Protein AF-A0A843ETP2-F1 (afdb_monomer_lite)

Radius of gyration: 19.54 Å; chains: 1; bounding box: 40×40×49 Å

Secondary structure (DSSP, 8-state):
-HHHHT-TT--B-SS-B-TTT-----HHHHT-TT--EEEETTEEEE---STT-TT--HHHHH-TT-------HHHHHHHHHHH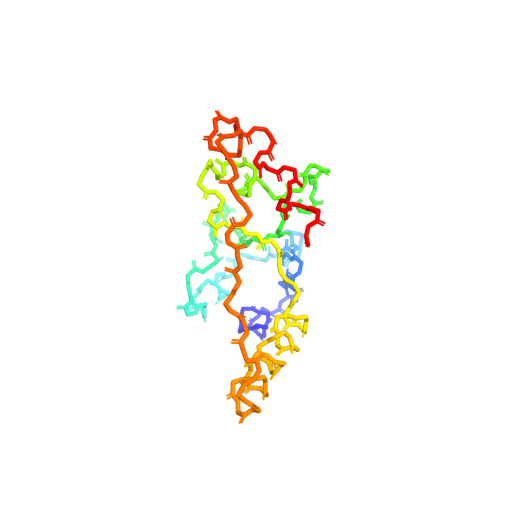HHHHHTT----------THHHH-HHHHHHHHH--

pLDDT: mean 85.19, std 14.5, range [49.34, 97.44]

Sequence (117 aa):
APCIKICPTDAVSDEGVDTEKCIGCGLCVMVCPFGAMTYTASIAEKCDLCADREEGPACIKACTKRAISILDPAKVKAKNQQKFLSKLAGVYEPDQKKGGIVHVLTSQARARLVLEE

Structure (mmCIF, N/CA/C/O backbone):
data_AF-A0A843ETP2-F1
#
_entry.id   AF-A0A843ETP2-F1
#
loop_
_atom_site.group_PDB
_atom_site.id
_atom_site.type_symbol
_atom_site.label_atom_id
_atom_site.label_alt_id
_atom_site.label_comp_id
_atom_site.label_asym_id
_atom_site.label_entity_id
_atom_site.label_seq_id
_atom_site.pdbx_PDB_ins_code
_atom_site.Cartn_x
_atom_site.Cartn_y
_atom_site.Cartn_z
_atom_site.occupancy
_atom_site.B_iso_or_equiv
_atom_site.auth_seq_id
_atom_site.auth_comp_id
_atom_site.auth_asym_id
_atom_site.auth_atom_id
_atom_site.pdbx_PDB_model_num
ATOM 1 N N . ALA A 1 1 ? -0.781 -10.864 -0.194 1.00 89.06 1 ALA A N 1
ATOM 2 C CA . ALA A 1 1 ? -1.831 -10.377 -1.126 1.00 89.06 1 ALA A CA 1
ATOM 3 C C . ALA A 1 1 ? -1.814 -11.157 -2.457 1.00 89.06 1 ALA A C 1
ATOM 5 O O . ALA A 1 1 ? -0.786 -11.762 -2.747 1.00 89.06 1 ALA A O 1
ATOM 6 N N . PRO A 1 2 ? -2.895 -11.184 -3.271 1.00 95.25 2 PRO A N 1
ATOM 7 C CA . PRO A 1 2 ? -2.905 -11.864 -4.580 1.00 95.25 2 PRO A CA 1
ATOM 8 C C . PRO A 1 2 ? -1.820 -11.364 -5.545 1.00 95.25 2 PRO A C 1
ATOM 10 O O . PRO A 1 2 ? -1.174 -12.171 -6.204 1.00 95.25 2 PRO A O 1
ATOM 13 N N . CYS A 1 3 ? -1.565 -10.052 -5.559 1.00 96.06 3 CYS A N 1
ATOM 14 C CA . CYS A 1 3 ? -0.506 -9.425 -6.355 1.00 96.06 3 CYS A CA 1
ATOM 15 C C . CYS A 1 3 ? 0.907 -9.927 -6.004 1.00 96.06 3 CYS A C 1
ATOM 17 O O . CYS A 1 3 ? 1.733 -10.045 -6.899 1.00 96.06 3 CYS A O 1
ATOM 19 N N . ILE A 1 4 ? 1.157 -10.271 -4.734 1.00 96.44 4 ILE A N 1
ATOM 20 C CA . ILE A 1 4 ? 2.419 -10.878 -4.277 1.00 96.44 4 ILE A CA 1
ATOM 21 C C . ILE A 1 4 ? 2.534 -12.304 -4.823 1.00 96.44 4 ILE A C 1
ATOM 23 O O . ILE A 1 4 ? 3.531 -12.660 -5.431 1.00 96.44 4 ILE A O 1
ATOM 27 N N . LYS A 1 5 ? 1.473 -13.109 -4.680 1.00 96.88 5 LYS A N 1
ATOM 28 C CA . LYS A 1 5 ? 1.481 -14.528 -5.076 1.00 96.88 5 LYS A CA 1
ATOM 29 C C . LYS A 1 5 ? 1.647 -14.762 -6.579 1.00 96.88 5 LYS A C 1
ATOM 31 O O . LYS A 1 5 ? 2.106 -15.829 -6.963 1.00 96.88 5 LYS A O 1
ATOM 36 N N . ILE A 1 6 ? 1.201 -13.824 -7.417 1.00 97.44 6 ILE A N 1
ATOM 37 C CA . ILE A 1 6 ? 1.263 -13.961 -8.880 1.00 97.44 6 ILE A CA 1
ATOM 38 C C . ILE A 1 6 ? 2.575 -13.434 -9.473 1.00 97.44 6 ILE A C 1
ATOM 40 O O . ILE A 1 6 ? 2.819 -13.631 -10.660 1.00 97.44 6 ILE A O 1
ATOM 44 N N . CYS A 1 7 ? 3.390 -12.712 -8.698 1.00 97.12 7 CYS A N 1
ATOM 45 C CA . CYS A 1 7 ? 4.602 -12.099 -9.223 1.00 97.12 7 CYS A CA 1
ATOM 46 C C . CYS A 1 7 ? 5.651 -13.185 -9.525 1.00 97.12 7 CYS A C 1
ATOM 48 O O . CYS A 1 7 ? 6.084 -13.863 -8.601 1.00 97.12 7 CYS A O 1
ATOM 50 N N . PRO A 1 8 ? 6.094 -13.355 -10.784 1.00 96.75 8 PRO A N 1
ATOM 51 C CA . PRO A 1 8 ? 7.046 -14.410 -11.132 1.00 96.75 8 PRO A CA 1
ATOM 52 C C . PRO A 1 8 ? 8.489 -14.105 -10.699 1.00 96.75 8 PRO A C 1
ATOM 54 O O . PRO A 1 8 ? 9.328 -14.997 -10.732 1.00 96.75 8 PRO A O 1
ATOM 57 N N . THR A 1 9 ? 8.791 -12.852 -10.347 1.00 97.00 9 THR A N 1
ATOM 58 C CA . THR A 1 9 ? 10.137 -12.383 -9.975 1.00 97.00 9 THR A CA 1
ATOM 59 C C . THR A 1 9 ? 10.244 -11.953 -8.514 1.00 97.00 9 THR A C 1
ATOM 61 O O . THR A 1 9 ? 11.245 -11.350 -8.132 1.00 97.00 9 THR A O 1
ATOM 64 N N . ASP A 1 10 ? 9.205 -12.208 -7.711 1.00 96.44 10 ASP A N 1
ATOM 65 C CA . ASP A 1 10 ? 9.118 -11.783 -6.307 1.00 96.44 10 ASP A CA 1
ATOM 66 C C . ASP A 1 10 ? 9.369 -10.274 -6.099 1.00 96.44 10 ASP A C 1
ATOM 68 O O . ASP A 1 10 ? 9.855 -9.831 -5.060 1.00 96.44 10 ASP A O 1
ATOM 72 N N . ALA A 1 11 ? 9.017 -9.456 -7.097 1.00 96.88 11 ALA A N 1
ATOM 73 C CA . ALA A 1 11 ? 9.191 -8.005 -7.065 1.00 96.88 11 ALA A CA 1
ATOM 74 C C . ALA A 1 11 ? 8.148 -7.274 -6.200 1.00 96.88 11 ALA A C 1
ATOM 76 O O . ALA A 1 11 ? 8.310 -6.094 -5.918 1.00 96.88 11 ALA A O 1
ATOM 77 N N . VAL A 1 12 ? 7.049 -7.923 -5.801 1.00 96.31 12 VAL A N 1
ATOM 78 C CA . VAL A 1 12 ? 5.962 -7.287 -5.034 1.00 96.31 12 VAL A CA 1
ATOM 79 C C . VAL A 1 12 ? 6.005 -7.763 -3.583 1.00 96.31 12 VAL A C 1
ATOM 81 O O . VAL A 1 12 ? 5.907 -8.962 -3.332 1.00 96.31 12 VAL A O 1
ATOM 84 N N . SER A 1 13 ? 6.071 -6.831 -2.631 1.00 94.69 13 SER A N 1
ATOM 85 C CA . SER A 1 13 ? 6.044 -7.097 -1.184 1.00 94.69 13 SER A CA 1
ATOM 86 C C . SER A 1 13 ? 4.874 -6.376 -0.501 1.00 94.69 13 SER A C 1
ATOM 88 O O . SER A 1 13 ? 4.062 -5.728 -1.162 1.00 94.69 13 SER A O 1
ATOM 90 N N . ASP A 1 14 ? 4.749 -6.485 0.824 1.00 90.50 14 ASP A N 1
ATOM 91 C CA . ASP A 1 14 ? 3.788 -5.668 1.582 1.00 90.50 14 ASP A CA 1
ATOM 92 C C . ASP A 1 14 ? 4.225 -4.192 1.649 1.00 90.50 14 ASP A C 1
ATOM 94 O O . ASP A 1 14 ? 3.379 -3.297 1.685 1.00 90.50 14 ASP A O 1
ATOM 98 N N . GLU A 1 15 ? 5.527 -3.923 1.543 1.00 90.06 15 GLU A N 1
ATOM 99 C CA . GLU A 1 15 ? 6.134 -2.588 1.608 1.00 90.06 15 GLU A CA 1
ATOM 100 C C . GLU A 1 15 ? 6.060 -1.856 0.268 1.00 90.06 15 GLU A C 1
ATOM 102 O O . GLU A 1 15 ? 5.796 -0.666 0.238 1.00 90.06 15 GLU A O 1
ATOM 107 N N . GLY A 1 16 ? 6.147 -2.544 -0.871 1.00 93.19 16 GLY A N 1
ATOM 108 C CA . GLY A 1 16 ? 6.180 -1.850 -2.160 1.00 93.19 16 GLY A CA 1
ATOM 109 C C . GLY A 1 16 ? 6.316 -2.772 -3.359 1.00 93.19 16 GLY A C 1
ATOM 110 O O . GLY A 1 16 ? 6.030 -3.969 -3.283 1.00 93.19 16 GLY A O 1
ATOM 111 N N . VAL A 1 17 ? 6.727 -2.182 -4.478 1.00 94.75 17 VAL A N 1
ATOM 112 C CA . VAL A 1 17 ? 7.250 -2.916 -5.630 1.00 94.75 17 VAL A CA 1
ATOM 113 C C . VAL A 1 17 ? 8.729 -2.576 -5.757 1.00 94.75 17 VAL A C 1
ATOM 115 O O . VAL A 1 17 ? 9.088 -1.405 -5.817 1.00 94.75 17 VAL A O 1
ATOM 118 N N . ASP A 1 18 ? 9.570 -3.601 -5.800 1.00 94.62 18 ASP A N 1
ATOM 119 C CA . ASP A 1 18 ? 10.985 -3.496 -6.130 1.00 94.62 18 ASP A CA 1
ATOM 120 C C . ASP A 1 18 ? 11.115 -3.277 -7.643 1.00 94.62 18 ASP A C 1
ATOM 122 O O . ASP A 1 18 ? 10.811 -4.160 -8.455 1.00 94.62 18 ASP A O 1
ATOM 126 N N . THR A 1 19 ? 11.516 -2.067 -8.025 1.00 93.00 19 THR A N 1
ATOM 127 C CA . THR A 1 19 ? 11.598 -1.645 -9.426 1.00 93.00 19 THR A CA 1
ATOM 128 C C . THR A 1 19 ? 12.731 -2.333 -10.182 1.00 93.00 19 THR A C 1
ATOM 130 O O . THR A 1 19 ? 12.613 -2.499 -11.394 1.00 93.00 19 THR A O 1
ATOM 133 N N . GLU A 1 20 ? 13.774 -2.814 -9.498 1.00 94.19 20 GLU A N 1
ATOM 134 C CA . GLU A 1 20 ? 14.896 -3.522 -10.126 1.00 94.19 20 GLU A CA 1
ATOM 135 C C . GLU A 1 20 ? 14.514 -4.956 -10.510 1.00 94.19 20 GLU A C 1
ATOM 137 O O . GLU A 1 20 ? 14.936 -5.469 -11.547 1.00 94.19 20 GLU A O 1
ATOM 142 N N . LYS A 1 21 ? 13.667 -5.605 -9.700 1.00 96.00 21 LYS A N 1
ATOM 143 C CA . LYS A 1 21 ? 13.154 -6.961 -9.979 1.00 96.00 21 LYS A CA 1
ATOM 144 C C . LYS A 1 21 ? 11.920 -6.976 -10.882 1.00 96.00 21 LYS A C 1
ATOM 146 O O . LYS A 1 21 ? 11.510 -8.038 -11.368 1.00 96.00 21 LYS A O 1
ATOM 151 N N . CYS A 1 22 ? 11.266 -5.833 -11.071 1.00 96.75 22 CYS A N 1
ATOM 152 C CA . CYS A 1 22 ? 10.017 -5.739 -11.814 1.00 96.75 22 CYS A CA 1
ATOM 153 C C . CYS A 1 22 ? 10.259 -5.803 -13.329 1.00 96.75 22 CYS A C 1
ATOM 155 O O . CYS A 1 22 ? 10.728 -4.856 -13.945 1.00 96.75 22 CYS A O 1
ATOM 157 N N . ILE A 1 23 ? 9.847 -6.906 -13.959 1.00 96.38 23 ILE A N 1
ATOM 158 C CA . ILE A 1 23 ? 9.941 -7.094 -15.421 1.00 96.38 23 ILE A CA 1
ATOM 159 C C . ILE A 1 23 ? 8.752 -6.510 -16.202 1.00 96.38 23 ILE A C 1
ATOM 161 O O . ILE A 1 23 ? 8.585 -6.792 -17.386 1.00 96.38 23 ILE A O 1
ATOM 165 N N . GLY A 1 24 ? 7.851 -5.785 -15.535 1.00 95.81 24 GLY A N 1
ATOM 166 C CA . GLY A 1 24 ? 6.727 -5.132 -16.206 1.00 95.81 24 GLY A CA 1
ATOM 167 C C . GLY A 1 24 ? 5.624 -6.054 -16.733 1.00 95.81 24 GLY A C 1
ATOM 168 O O . GLY A 1 24 ? 4.835 -5.625 -17.565 1.00 95.81 24 GLY A O 1
ATOM 169 N N . CYS A 1 25 ? 5.508 -7.299 -16.260 1.00 95.62 25 CYS A N 1
ATOM 170 C CA . CYS A 1 25 ? 4.530 -8.261 -16.801 1.00 95.62 25 CYS A CA 1
ATOM 171 C C . CYS A 1 25 ? 3.043 -7.904 -16.568 1.00 95.62 25 CYS A C 1
ATOM 173 O O . CYS A 1 25 ? 2.169 -8.506 -17.186 1.00 95.62 25 CYS A O 1
ATOM 175 N N . GLY A 1 26 ? 2.726 -6.981 -15.650 1.00 94.75 26 GLY A N 1
ATOM 176 C CA . GLY A 1 26 ? 1.359 -6.488 -15.411 1.00 94.75 26 GLY A CA 1
ATOM 177 C C . GLY A 1 26 ? 0.393 -7.459 -14.709 1.00 94.75 26 GLY A C 1
ATOM 178 O O . GLY A 1 26 ? -0.736 -7.081 -14.396 1.00 94.75 26 GLY A O 1
ATOM 179 N N . LEU A 1 27 ? 0.813 -8.688 -14.388 1.00 96.44 27 LEU A N 1
ATOM 180 C CA . LEU A 1 27 ? -0.047 -9.696 -13.745 1.00 96.44 27 LEU A CA 1
ATOM 181 C C . LEU A 1 27 ? -0.588 -9.244 -12.380 1.00 96.44 27 LEU A C 1
ATOM 183 O O . LEU A 1 27 ? -1.740 -9.516 -12.037 1.00 96.44 27 LEU A O 1
ATOM 187 N N . CYS A 1 28 ? 0.225 -8.518 -11.610 1.00 96.75 28 CYS A N 1
ATOM 188 C CA . CYS A 1 28 ? -0.168 -7.960 -10.317 1.00 96.75 28 CYS A CA 1
ATOM 189 C C . CYS A 1 28 ? -1.342 -6.971 -10.432 1.00 96.75 28 CYS A C 1
ATOM 191 O O . CYS A 1 28 ? -2.190 -6.939 -9.541 1.00 96.75 28 CYS A O 1
ATOM 193 N N . VAL A 1 29 ? -1.418 -6.213 -11.531 1.00 95.94 29 VAL A N 1
ATOM 194 C CA . VAL A 1 29 ? -2.508 -5.270 -11.819 1.00 95.94 29 VAL A CA 1
ATOM 195 C C . VAL A 1 29 ? -3.782 -6.034 -12.151 1.00 95.94 29 VAL A C 1
ATOM 197 O O . VAL A 1 29 ? -4.825 -5.777 -11.556 1.00 95.94 29 VAL A O 1
ATOM 200 N N . MET A 1 30 ? -3.673 -7.034 -13.027 1.00 95.44 30 MET A N 1
ATOM 201 C CA . MET A 1 30 ? -4.800 -7.858 -13.473 1.00 95.44 30 MET A CA 1
ATOM 202 C C . MET A 1 30 ? -5.458 -8.646 -12.334 1.00 95.44 30 MET A C 1
ATOM 204 O O . MET A 1 30 ? -6.676 -8.796 -12.312 1.00 95.44 30 MET A O 1
ATOM 208 N N . VAL A 1 31 ? -4.668 -9.158 -11.384 1.00 97.19 31 VAL A N 1
ATOM 209 C CA . VAL A 1 31 ? -5.189 -9.980 -10.279 1.00 97.19 31 VAL A CA 1
ATOM 210 C C . VAL A 1 31 ? -5.727 -9.150 -9.108 1.00 97.19 31 VAL A C 1
ATOM 212 O O . VAL A 1 31 ? -6.321 -9.709 -8.187 1.00 97.19 31 VAL A O 1
ATOM 215 N N . CYS A 1 32 ? -5.477 -7.837 -9.074 1.00 96.00 32 CYS A N 1
ATOM 216 C CA . CYS A 1 32 ? -5.840 -7.008 -7.931 1.00 96.00 32 CYS A CA 1
ATOM 217 C C . CYS A 1 32 ? -7.351 -6.707 -7.939 1.00 96.00 32 CYS A C 1
ATOM 219 O O . CYS A 1 32 ? -7.800 -5.895 -8.748 1.00 96.00 32 CYS A O 1
ATOM 221 N N . PRO A 1 33 ? -8.150 -7.266 -7.006 1.00 96.12 33 PRO A N 1
ATOM 222 C CA . PRO A 1 33 ? -9.602 -7.068 -7.016 1.00 96.12 33 PRO A CA 1
ATOM 223 C C . PRO A 1 33 ? -10.011 -5.637 -6.642 1.00 96.12 33 PRO A C 1
ATOM 225 O O . PRO A 1 33 ? -11.144 -5.234 -6.874 1.00 96.12 33 PRO A O 1
ATOM 228 N N . PHE A 1 34 ? -9.093 -4.875 -6.044 1.00 95.56 34 PHE A N 1
ATOM 229 C CA . PHE A 1 34 ? -9.328 -3.509 -5.584 1.00 95.56 34 PHE A CA 1
ATOM 230 C C . PHE A 1 34 ? -8.817 -2.450 -6.565 1.00 95.56 34 PHE A C 1
ATOM 232 O O . PHE A 1 34 ? -8.971 -1.265 -6.291 1.00 95.56 34 PHE A O 1
ATOM 239 N N . GLY A 1 35 ? -8.151 -2.849 -7.657 1.00 94.06 35 GLY A N 1
ATOM 240 C CA . GLY A 1 35 ? -7.506 -1.899 -8.570 1.00 94.06 35 GLY A CA 1
ATOM 241 C C . GLY A 1 35 ? -6.423 -1.042 -7.899 1.00 94.06 35 GLY A C 1
ATOM 242 O O . GLY A 1 35 ? -6.151 0.065 -8.339 1.00 94.06 35 GLY A O 1
ATOM 243 N N . ALA A 1 36 ? -5.817 -1.533 -6.813 1.00 94.94 36 ALA A N 1
ATOM 244 C CA . ALA A 1 36 ? -4.853 -0.785 -5.999 1.00 94.94 36 ALA A CA 1
ATOM 245 C C . ALA A 1 36 ? -3.421 -0.755 -6.573 1.00 94.94 36 ALA A C 1
ATOM 247 O O . ALA A 1 36 ? -2.519 -0.220 -5.933 1.00 94.94 36 ALA A O 1
ATOM 248 N N . MET A 1 37 ? -3.207 -1.369 -7.738 1.00 95.25 37 MET A N 1
ATOM 249 C CA . MET A 1 37 ? -1.925 -1.383 -8.441 1.00 95.25 37 MET A CA 1
ATOM 250 C C . MET A 1 37 ? -2.011 -0.431 -9.632 1.00 95.25 37 MET A C 1
ATOM 252 O O . MET A 1 37 ? -2.962 -0.510 -10.413 1.00 95.25 37 MET A O 1
ATOM 256 N N . THR A 1 38 ? -1.005 0.415 -9.798 1.00 93.00 38 THR A N 1
ATOM 257 C CA . THR A 1 38 ? -0.825 1.259 -10.981 1.00 93.00 38 THR A CA 1
ATOM 258 C C . THR A 1 38 ? 0.269 0.683 -11.872 1.00 93.00 38 THR A C 1
ATOM 260 O O . THR A 1 38 ? 1.066 -0.157 -11.451 1.00 93.00 38 THR A O 1
ATOM 263 N N . TYR A 1 39 ? 0.274 1.089 -13.137 1.00 92.88 39 TYR A N 1
ATOM 264 C CA . TYR A 1 39 ? 1.251 0.636 -14.117 1.00 92.88 39 TYR A CA 1
ATOM 265 C C . TYR A 1 39 ? 1.685 1.819 -14.970 1.00 92.88 39 TYR A C 1
ATOM 267 O O . TYR A 1 39 ? 0.898 2.339 -15.763 1.00 92.88 39 TYR A O 1
ATOM 275 N N . THR A 1 40 ? 2.929 2.244 -14.784 1.00 90.31 40 THR A N 1
ATOM 276 C CA . THR A 1 40 ? 3.490 3.443 -15.407 1.00 90.31 40 THR A CA 1
ATOM 277 C C . THR A 1 40 ? 4.855 3.096 -15.979 1.00 90.31 40 THR A C 1
ATOM 279 O O . THR A 1 40 ? 5.642 2.422 -15.329 1.00 90.31 40 THR A O 1
ATOM 282 N N . ALA A 1 41 ? 5.147 3.534 -17.206 1.00 89.12 41 ALA A N 1
ATOM 283 C CA . ALA A 1 41 ? 6.456 3.328 -17.841 1.00 89.12 41 ALA A CA 1
ATOM 284 C C . ALA A 1 41 ? 6.952 1.862 -17.825 1.00 89.12 41 ALA A C 1
ATOM 286 O O . ALA A 1 41 ? 8.143 1.596 -17.702 1.00 89.12 41 ALA A O 1
ATOM 287 N N . SER A 1 42 ? 6.035 0.906 -17.988 1.00 91.25 42 SER A N 1
ATOM 288 C CA . SER A 1 42 ? 6.306 -0.539 -17.920 1.00 91.25 42 SER A CA 1
ATOM 289 C C . SER A 1 42 ? 6.699 -1.076 -16.537 1.00 91.25 42 SER A C 1
ATOM 291 O O . SER A 1 42 ? 7.154 -2.210 -16.430 1.00 91.25 42 SER A O 1
ATOM 293 N N . ILE A 1 43 ? 6.495 -0.304 -15.471 1.00 94.12 43 ILE A N 1
ATOM 294 C CA . ILE A 1 43 ? 6.752 -0.702 -14.086 1.00 94.12 43 ILE A CA 1
ATOM 295 C C . ILE A 1 43 ? 5.430 -0.665 -13.315 1.00 94.12 43 ILE A C 1
ATOM 297 O O . ILE A 1 43 ? 4.620 0.253 -13.451 1.00 94.12 43 ILE A O 1
ATOM 301 N N . ALA A 1 44 ? 5.185 -1.712 -12.529 1.00 95.62 44 ALA A N 1
ATOM 302 C CA . ALA A 1 44 ? 4.056 -1.746 -11.610 1.00 95.62 44 ALA A CA 1
ATOM 303 C C . ALA A 1 44 ? 4.388 -0.977 -10.328 1.00 95.62 44 ALA A C 1
ATOM 305 O O . ALA A 1 44 ? 5.484 -1.108 -9.793 1.00 95.62 44 ALA A O 1
ATOM 306 N N . GLU A 1 45 ? 3.414 -0.250 -9.799 1.00 93.81 45 GLU A N 1
ATOM 307 C CA . GLU A 1 45 ? 3.542 0.532 -8.573 1.00 93.81 45 GLU A CA 1
ATOM 308 C C . GLU A 1 45 ? 2.344 0.256 -7.656 1.00 93.81 45 GLU A C 1
ATOM 310 O O . GLU A 1 45 ? 1.249 -0.104 -8.103 1.00 93.81 45 GLU A O 1
ATOM 315 N N . LYS A 1 46 ? 2.551 0.399 -6.347 1.00 93.25 46 LYS A N 1
ATOM 316 C CA . LYS A 1 46 ? 1.494 0.309 -5.337 1.00 93.25 46 LYS A CA 1
ATOM 317 C C . LYS A 1 46 ? 1.752 1.311 -4.224 1.00 93.25 46 LYS A C 1
ATOM 319 O O . LYS A 1 46 ? 2.876 1.769 -4.063 1.00 93.25 46 LYS A O 1
ATOM 324 N N . CYS A 1 47 ? 0.734 1.574 -3.407 1.00 93.88 47 CYS A N 1
ATOM 325 C CA . CYS A 1 47 ? 0.925 2.326 -2.169 1.00 93.88 47 CYS A CA 1
ATOM 326 C C . CYS A 1 47 ? 1.972 1.632 -1.278 1.00 93.88 47 CYS A C 1
ATOM 328 O O . CYS A 1 47 ? 1.810 0.470 -0.886 1.00 93.88 47 CYS A O 1
ATOM 330 N N . ASP A 1 48 ? 3.023 2.376 -0.972 1.00 92.69 48 ASP A N 1
ATOM 331 C CA . ASP A 1 48 ? 4.167 2.023 -0.133 1.00 92.69 48 ASP A CA 1
ATOM 332 C C . ASP A 1 48 ? 4.107 2.702 1.246 1.00 92.69 48 ASP A C 1
ATOM 334 O O . ASP A 1 48 ? 5.058 2.668 2.016 1.00 92.69 48 ASP A O 1
ATOM 338 N N . LEU A 1 49 ? 2.981 3.361 1.547 1.00 92.62 49 LEU A N 1
ATOM 339 C CA . LEU A 1 49 ? 2.811 4.234 2.711 1.00 92.62 49 LEU A CA 1
ATOM 340 C C . LEU A 1 49 ? 3.808 5.409 2.749 1.00 92.62 49 LEU A C 1
ATOM 342 O O . LEU A 1 49 ? 4.029 5.982 3.814 1.00 92.62 49 LEU A O 1
ATOM 346 N N . CYS A 1 50 ? 4.315 5.827 1.582 1.00 93.00 50 CYS A N 1
ATOM 347 C CA . CYS A 1 50 ? 5.343 6.855 1.431 1.00 93.00 50 CYS A CA 1
ATOM 348 C C . CYS A 1 50 ? 6.600 6.530 2.252 1.00 93.00 50 CYS A C 1
ATOM 350 O O . CYS A 1 50 ? 7.008 7.341 3.085 1.00 93.00 50 CYS A O 1
ATOM 352 N N . ALA A 1 51 ? 7.192 5.353 2.029 1.00 89.06 51 ALA A N 1
ATOM 353 C CA . ALA A 1 51 ? 8.327 4.856 2.808 1.00 89.06 51 ALA A CA 1
ATOM 354 C C . ALA A 1 51 ? 9.534 5.814 2.772 1.00 89.06 51 ALA A C 1
ATOM 356 O O . ALA A 1 51 ? 10.205 6.004 3.784 1.00 89.06 51 ALA A O 1
ATOM 357 N N . ASP A 1 52 ? 9.737 6.496 1.643 1.00 90.94 52 ASP A N 1
ATOM 358 C CA . ASP A 1 52 ? 10.840 7.444 1.437 1.00 90.94 52 ASP A CA 1
ATOM 359 C C . ASP A 1 52 ? 10.600 8.831 2.061 1.00 90.94 52 ASP A C 1
ATOM 361 O O . ASP A 1 52 ? 11.423 9.739 1.929 1.00 90.94 52 ASP A O 1
ATOM 365 N N . ARG A 1 53 ? 9.451 9.046 2.715 1.00 91.00 53 ARG A N 1
ATOM 366 C CA . ARG A 1 53 ? 9.044 10.357 3.224 1.00 91.00 53 ARG A CA 1
ATOM 367 C C . ARG A 1 53 ? 9.037 10.405 4.749 1.00 91.00 53 ARG A C 1
ATOM 369 O O . ARG A 1 53 ? 8.142 9.865 5.394 1.00 91.00 53 ARG A O 1
ATOM 376 N N . GLU A 1 54 ? 9.931 11.212 5.319 1.00 88.06 54 GLU A N 1
ATOM 377 C CA . GLU A 1 54 ? 10.051 11.390 6.777 1.00 88.06 54 GLU A CA 1
ATOM 378 C C . GLU A 1 54 ? 8.784 11.954 7.446 1.00 88.06 54 GLU A C 1
ATOM 380 O O . GLU A 1 54 ? 8.474 11.609 8.584 1.00 88.06 54 GLU A O 1
ATOM 385 N N . GLU A 1 55 ? 8.000 12.794 6.757 1.00 85.94 55 GLU A N 1
ATOM 386 C CA . GLU A 1 55 ? 6.744 13.319 7.324 1.00 85.94 55 GLU A CA 1
ATOM 387 C C . GLU A 1 55 ? 5.557 12.340 7.243 1.00 85.94 55 GLU A C 1
ATOM 389 O O . GLU A 1 55 ? 4.427 12.725 7.567 1.00 85.94 55 GLU A O 1
ATOM 394 N N . GLY A 1 56 ? 5.790 11.109 6.780 1.00 88.00 56 GLY A N 1
ATOM 395 C CA . GLY A 1 56 ? 4.779 10.067 6.628 1.00 88.00 56 GLY A CA 1
ATOM 396 C C . GLY A 1 56 ? 3.867 10.243 5.404 1.00 88.00 56 GLY A C 1
ATOM 397 O O . GLY A 1 56 ? 4.163 11.024 4.492 1.00 88.00 56 GLY A O 1
ATOM 398 N N . PRO A 1 57 ? 2.723 9.530 5.354 1.00 92.81 57 PRO A N 1
ATOM 399 C CA . PRO A 1 57 ? 1.908 9.448 4.148 1.00 92.81 57 PRO A CA 1
ATOM 400 C C . PRO A 1 57 ? 1.364 10.797 3.676 1.00 92.81 57 PRO A C 1
ATOM 402 O O . PRO A 1 57 ? 0.624 11.496 4.380 1.00 92.81 57 PRO A O 1
ATOM 405 N N . ALA A 1 58 ? 1.650 11.126 2.416 1.00 92.62 58 ALA A N 1
ATOM 406 C CA . ALA A 1 58 ? 1.213 12.372 1.794 1.00 92.62 58 ALA A CA 1
ATOM 407 C C . ALA A 1 58 ? -0.313 12.542 1.819 1.00 92.62 58 ALA A C 1
ATOM 409 O O . ALA A 1 58 ? -0.816 13.639 2.070 1.00 92.62 58 ALA A O 1
ATOM 410 N N . CYS A 1 59 ? -1.047 11.450 1.604 1.00 92.81 59 CYS A N 1
ATOM 411 C CA . CYS A 1 59 ? -2.507 11.435 1.594 1.00 92.81 59 CYS A CA 1
ATOM 412 C C . CYS A 1 59 ? -3.115 11.804 2.958 1.00 92.81 59 CYS A C 1
ATOM 414 O O . CYS A 1 59 ? -4.119 12.516 3.001 1.00 92.81 59 CYS A O 1
ATOM 416 N N . ILE A 1 60 ? -2.488 11.397 4.068 1.00 90.50 60 ILE A N 1
ATOM 417 C CA . ILE A 1 60 ? -2.935 11.735 5.428 1.00 90.50 60 ILE A CA 1
ATOM 418 C C . ILE A 1 60 ? -2.713 13.223 5.688 1.00 90.50 60 ILE A C 1
ATOM 420 O O . ILE A 1 60 ? -3.635 13.922 6.109 1.00 90.50 60 ILE A O 1
ATOM 424 N N . LYS A 1 61 ? -1.519 13.733 5.358 1.00 87.56 61 LYS A N 1
ATOM 425 C CA . LYS A 1 61 ? -1.178 15.154 5.524 1.00 87.56 61 LYS A CA 1
ATOM 426 C C . LYS A 1 61 ? -2.048 16.071 4.658 1.00 87.56 61 LYS A C 1
ATOM 428 O O . LYS A 1 61 ? -2.424 17.156 5.098 1.00 87.56 61 LYS A O 1
ATOM 433 N N . ALA A 1 62 ? -2.388 15.641 3.443 1.00 90.75 62 ALA A N 1
ATOM 434 C CA . ALA A 1 62 ? -3.231 16.403 2.524 1.00 90.75 62 ALA A CA 1
ATOM 435 C C . ALA A 1 62 ? -4.721 16.401 2.920 1.00 90.75 62 ALA A C 1
ATOM 437 O O . ALA A 1 62 ? -5.458 17.329 2.574 1.00 90.75 62 ALA A O 1
ATOM 438 N N . CYS A 1 63 ? -5.194 15.381 3.645 1.00 87.38 63 CYS A N 1
ATOM 439 C CA . CYS A 1 63 ? -6.609 15.235 3.966 1.00 87.38 63 CYS A CA 1
ATOM 440 C C . CYS A 1 63 ? -7.070 16.240 5.038 1.00 87.38 63 CYS A C 1
ATOM 442 O O . CYS A 1 63 ? -7.074 15.963 6.238 1.00 87.38 63 CYS A O 1
ATOM 444 N N . THR A 1 64 ? -7.577 17.397 4.608 1.00 81.81 64 THR A N 1
ATOM 445 C CA . THR A 1 64 ? -8.119 18.439 5.506 1.00 81.81 64 THR A CA 1
ATOM 446 C C . THR A 1 64 ? -9.279 17.958 6.385 1.00 81.81 64 THR A C 1
ATOM 448 O O . THR A 1 64 ? -9.492 18.484 7.481 1.00 81.81 64 THR A O 1
ATOM 451 N N . LYS A 1 65 ? -10.030 16.954 5.912 1.00 80.56 65 LYS A N 1
ATOM 452 C CA . LYS A 1 65 ? -11.159 16.335 6.623 1.00 80.56 65 LYS A CA 1
ATOM 453 C C . LYS A 1 65 ? -10.749 15.185 7.546 1.00 80.56 65 LYS A C 1
ATOM 455 O O . LYS A 1 65 ? -11.611 14.694 8.266 1.00 80.56 65 LYS A O 1
ATOM 460 N N . ARG A 1 66 ? -9.468 14.788 7.552 1.00 75.56 66 ARG A N 1
ATOM 461 C CA . ARG A 1 66 ? -8.931 13.670 8.347 1.00 75.56 66 ARG A CA 1
ATOM 462 C C . ARG A 1 66 ? -9.693 12.349 8.156 1.00 75.56 66 ARG A C 1
ATOM 464 O O . ARG A 1 66 ? -10.006 11.656 9.116 1.00 75.56 66 ARG A O 1
ATOM 471 N N . ALA A 1 67 ? -10.030 12.013 6.917 1.00 86.44 67 ALA A N 1
ATOM 472 C CA . ALA A 1 67 ? -10.722 10.764 6.605 1.00 86.44 67 ALA A CA 1
ATOM 473 C C . ALA A 1 67 ? -9.788 9.538 6.602 1.00 86.44 67 ALA A C 1
ATOM 475 O O . ALA A 1 67 ? -10.268 8.411 6.552 1.00 86.44 67 ALA A O 1
ATOM 476 N N . ILE A 1 68 ? -8.470 9.758 6.619 1.00 89.44 68 ILE A N 1
ATOM 477 C CA . ILE A 1 68 ? -7.448 8.722 6.463 1.00 89.44 68 ILE A CA 1
ATOM 478 C C . ILE A 1 68 ? -6.498 8.798 7.659 1.00 89.44 68 ILE A C 1
ATOM 480 O O . ILE A 1 68 ? -6.035 9.885 8.007 1.00 89.44 68 ILE A O 1
ATOM 484 N N . SER A 1 69 ? -6.208 7.647 8.259 1.00 86.50 69 SER A N 1
ATOM 485 C CA . SER A 1 69 ? -5.283 7.472 9.380 1.00 86.50 69 SER A CA 1
ATOM 486 C C . 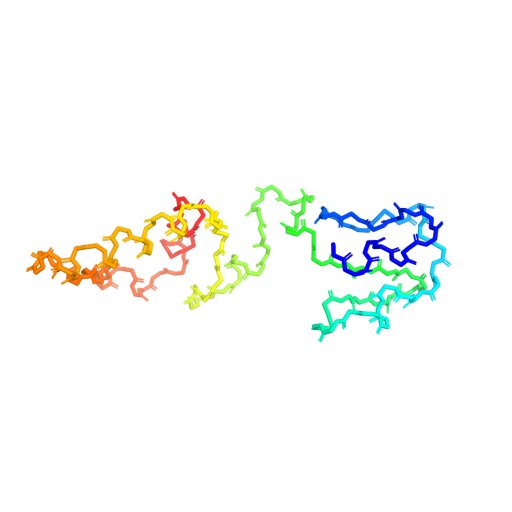SER A 1 69 ? -4.601 6.108 9.275 1.00 86.50 69 SER A C 1
ATOM 488 O O . SER A 1 69 ? -5.197 5.165 8.748 1.00 86.50 69 SER A O 1
ATOM 490 N N . ILE A 1 70 ? -3.376 5.982 9.789 1.00 86.69 70 ILE A N 1
ATOM 491 C CA . ILE A 1 70 ? -2.752 4.666 9.978 1.00 86.69 70 ILE A CA 1
ATOM 492 C C . ILE A 1 70 ? -3.370 4.049 11.230 1.00 86.69 70 ILE A C 1
ATOM 494 O O . ILE A 1 70 ? -3.535 4.718 12.243 1.00 86.69 70 ILE A O 1
ATOM 498 N N . LEU A 1 71 ? -3.760 2.781 11.147 1.00 86.69 71 LEU A N 1
ATOM 499 C CA . LEU A 1 71 ? -4.376 2.054 12.249 1.00 86.69 71 LEU A CA 1
ATOM 500 C C . LEU A 1 71 ? -3.716 0.688 12.370 1.00 86.69 71 LEU A C 1
ATOM 502 O O . LEU A 1 71 ? -3.529 -0.002 11.370 1.00 86.69 71 LEU A O 1
ATOM 506 N N . ASP A 1 72 ? -3.440 0.278 13.603 1.00 88.69 72 ASP A N 1
ATOM 507 C CA . ASP A 1 72 ? -3.063 -1.098 13.908 1.00 88.69 72 ASP A CA 1
ATOM 508 C C . ASP A 1 72 ? -4.332 -1.975 13.966 1.00 88.69 72 ASP A C 1
ATOM 510 O O . ASP A 1 72 ? -5.175 -1.786 14.860 1.00 88.69 72 ASP A O 1
ATOM 514 N N . PRO A 1 73 ? -4.488 -2.957 13.058 1.00 88.88 73 PRO A N 1
ATOM 515 C CA . PRO A 1 73 ? -5.651 -3.838 13.038 1.00 88.88 73 PRO A CA 1
ATOM 516 C C . PRO A 1 73 ? -5.876 -4.580 14.361 1.00 88.88 73 PRO A C 1
ATOM 518 O O . PRO A 1 73 ? -7.027 -4.811 14.746 1.00 88.88 73 PRO A O 1
ATOM 521 N N . ALA A 1 74 ? -4.807 -4.941 15.080 1.00 91.75 74 ALA A N 1
ATOM 522 C CA . ALA A 1 74 ? -4.902 -5.671 16.340 1.00 91.75 74 ALA A CA 1
ATOM 523 C C . ALA A 1 74 ? -5.512 -4.796 17.442 1.00 91.75 74 ALA A C 1
ATOM 525 O O . ALA A 1 74 ? -6.447 -5.225 18.128 1.00 91.75 74 ALA A O 1
ATOM 526 N N . LYS A 1 75 ? -5.061 -3.540 17.555 1.00 89.94 75 LYS A N 1
ATOM 527 C CA . LYS A 1 75 ? -5.636 -2.562 18.494 1.00 89.94 75 LYS A CA 1
ATOM 528 C C . LYS A 1 75 ? -7.096 -2.263 18.168 1.00 89.94 75 LYS A C 1
ATOM 530 O O . LYS A 1 75 ? -7.933 -2.233 19.071 1.00 89.94 75 LYS A O 1
ATOM 535 N N . VAL A 1 76 ? -7.428 -2.099 16.883 1.00 90.44 76 VAL A N 1
ATOM 536 C CA 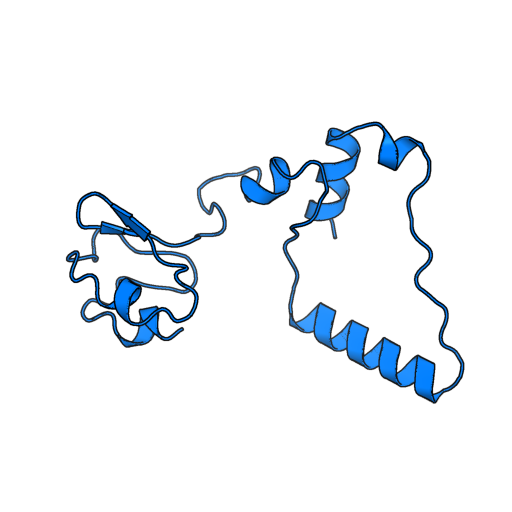. VAL A 1 76 ? -8.815 -1.869 16.442 1.00 90.44 76 VAL A CA 1
ATOM 537 C C . VAL A 1 76 ? -9.705 -3.054 16.815 1.00 90.44 76 VAL A C 1
ATOM 539 O O . VAL A 1 76 ? -10.794 -2.863 17.361 1.00 90.44 76 VAL A O 1
ATOM 542 N N . LYS A 1 77 ? -9.236 -4.284 16.584 1.00 93.50 77 LYS A N 1
ATOM 543 C CA . LYS A 1 77 ? -9.965 -5.503 16.949 1.00 93.50 77 LYS A CA 1
ATOM 544 C C . LYS A 1 77 ? -10.196 -5.594 18.458 1.00 93.50 77 LYS A C 1
ATOM 546 O O . LYS A 1 77 ? -11.337 -5.806 18.867 1.00 93.50 77 LYS A O 1
ATOM 551 N N . ALA A 1 78 ? -9.161 -5.375 19.270 1.00 92.62 78 ALA A N 1
ATOM 552 C CA . ALA A 1 78 ? -9.266 -5.398 20.729 1.00 92.62 78 ALA A CA 1
ATOM 553 C C . ALA A 1 78 ? -10.254 -4.338 21.247 1.00 92.62 78 ALA A C 1
ATOM 555 O O . ALA A 1 78 ? -11.137 -4.645 22.049 1.00 92.62 78 ALA A O 1
ATOM 556 N N . LYS A 1 79 ? -10.185 -3.110 20.714 1.00 89.19 79 LYS A N 1
ATOM 557 C CA . LYS A 1 79 ? -11.117 -2.025 21.056 1.00 89.19 79 LYS A CA 1
ATOM 558 C C . LYS A 1 79 ? -12.559 -2.379 20.687 1.00 89.19 79 LYS A C 1
ATOM 560 O O . LYS A 1 79 ? -13.475 -2.133 21.469 1.00 89.19 79 LYS A O 1
ATOM 565 N N . ASN A 1 80 ? -12.779 -2.985 19.521 1.00 90.81 80 ASN A N 1
ATOM 566 C CA . ASN A 1 80 ? -14.110 -3.419 19.092 1.00 90.81 80 ASN A CA 1
ATOM 567 C C . ASN A 1 80 ? -14.664 -4.549 19.971 1.00 90.81 80 ASN A C 1
ATOM 569 O O . ASN A 1 80 ? -15.841 -4.518 20.326 1.00 90.81 80 ASN A O 1
ATOM 573 N N . GLN A 1 81 ? -13.822 -5.505 20.367 1.00 93.06 81 GLN A N 1
ATOM 574 C CA . GLN A 1 81 ? -14.196 -6.570 21.302 1.00 93.06 81 GLN A CA 1
ATOM 575 C C . GLN A 1 81 ? -14.564 -6.001 22.675 1.00 93.06 81 GLN A C 1
ATOM 577 O O . GLN A 1 81 ? -15.621 -6.330 23.207 1.00 93.06 81 GLN A O 1
ATOM 582 N N . GLN A 1 82 ? -13.759 -5.083 23.213 1.00 92.00 82 GLN A N 1
ATOM 583 C CA . GLN A 1 82 ? -14.052 -4.412 24.480 1.00 92.00 82 GLN A CA 1
ATOM 584 C C . GLN A 1 82 ? -15.374 -3.634 24.422 1.00 92.00 82 GLN A C 1
ATOM 586 O O . GLN A 1 82 ? -16.185 -3.736 25.339 1.00 92.00 82 GLN A O 1
ATOM 591 N N . LYS A 1 83 ? -15.631 -2.915 23.320 1.00 89.81 83 LYS A N 1
ATOM 592 C CA . LYS A 1 83 ? -16.906 -2.217 23.081 1.00 89.81 83 LYS A CA 1
ATOM 593 C C . LYS A 1 83 ? -18.096 -3.169 23.013 1.00 89.81 83 LYS A C 1
ATOM 595 O O . LYS A 1 83 ? -19.187 -2.821 23.453 1.00 89.81 83 LYS A O 1
ATOM 600 N N . PHE A 1 84 ? -17.918 -4.345 22.420 1.00 93.31 84 PHE A N 1
ATOM 601 C CA . PHE A 1 84 ? -18.970 -5.354 22.370 1.00 93.31 84 PHE A CA 1
ATOM 602 C C . PHE A 1 84 ? -19.273 -5.906 23.769 1.00 93.31 84 PHE A C 1
ATOM 604 O O . PHE A 1 84 ? -20.436 -5.976 24.162 1.00 93.31 84 PHE A O 1
ATOM 611 N N . LEU A 1 85 ? -18.232 -6.205 24.553 1.00 93.94 85 LEU A N 1
ATOM 612 C CA . LEU A 1 85 ? -18.370 -6.676 25.932 1.00 93.94 85 LEU A CA 1
ATOM 613 C C . LEU A 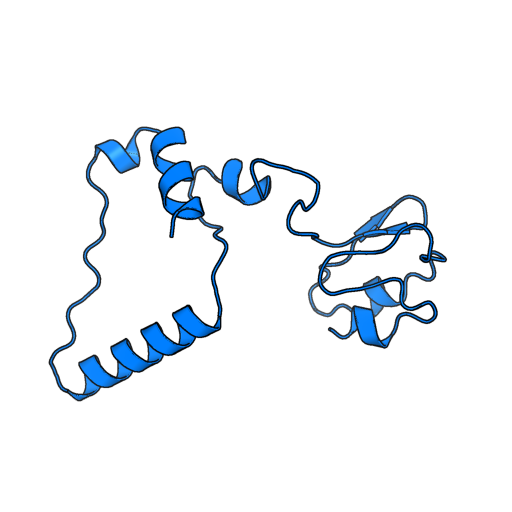1 85 ? -19.025 -5.632 26.846 1.00 93.94 85 LEU A C 1
ATOM 615 O O . LEU A 1 85 ? -19.918 -5.982 27.612 1.00 93.94 85 LEU A O 1
ATOM 619 N N . SER A 1 86 ? -18.650 -4.353 26.745 1.00 91.69 86 SER A N 1
ATOM 620 C CA . SER A 1 86 ? -19.261 -3.303 27.573 1.00 91.69 86 SER A CA 1
ATOM 621 C C . SER A 1 86 ? -20.736 -3.071 27.241 1.00 91.69 86 SER A C 1
ATOM 623 O O . SER A 1 86 ? -21.525 -2.809 28.148 1.00 91.69 86 SER A O 1
ATOM 625 N N . LYS A 1 87 ? -21.140 -3.242 25.973 1.00 92.62 87 LYS A N 1
ATOM 626 C CA . LYS A 1 87 ? -22.559 -3.224 25.574 1.00 92.62 87 LYS A CA 1
ATOM 627 C C . LYS A 1 87 ? -23.338 -4.380 26.186 1.00 92.62 87 LYS A C 1
ATOM 629 O O . LYS A 1 87 ? -24.424 -4.153 26.706 1.00 92.62 87 LYS A O 1
ATOM 634 N N . LEU A 1 88 ? -22.778 -5.590 26.153 1.00 94.44 88 LEU A N 1
ATOM 635 C CA . LEU A 1 88 ? -23.392 -6.762 26.783 1.00 94.44 88 LEU A CA 1
ATOM 636 C C . LEU A 1 88 ? -23.508 -6.607 28.305 1.00 94.44 88 LEU A C 1
ATOM 638 O O . LEU A 1 88 ? -24.516 -7.001 28.880 1.00 94.44 88 LEU A O 1
ATOM 642 N N . ALA A 1 89 ? -22.505 -6.006 28.946 1.00 94.00 89 ALA A N 1
ATOM 643 C CA . ALA A 1 89 ? -22.495 -5.757 30.385 1.00 94.00 89 ALA A CA 1
ATOM 644 C C . ALA A 1 89 ? -23.381 -4.571 30.823 1.00 94.00 89 ALA A C 1
ATOM 646 O O . ALA A 1 89 ? -23.500 -4.323 32.019 1.00 94.00 89 ALA A O 1
ATOM 647 N N . GLY A 1 90 ? -23.974 -3.815 29.890 1.00 92.38 90 GLY A N 1
ATOM 648 C CA . GLY A 1 90 ? -24.781 -2.629 30.200 1.00 92.38 90 GLY A CA 1
ATOM 649 C C . GLY A 1 90 ? -23.979 -1.409 30.676 1.00 92.38 90 GLY A C 1
ATOM 650 O O . GLY A 1 90 ? -24.573 -0.431 31.113 1.00 92.38 90 GLY A O 1
ATOM 651 N N . VAL A 1 91 ? -22.647 -1.439 30.566 1.00 90.31 91 VAL A N 1
ATOM 652 C CA . VAL A 1 91 ? -21.725 -0.369 31.010 1.00 90.31 91 VAL A CA 1
ATOM 653 C C . VAL A 1 91 ? -21.133 0.383 29.809 1.00 90.31 91 VAL A C 1
ATOM 655 O O . VAL A 1 91 ? -20.027 0.912 29.850 1.00 90.31 91 VAL A O 1
ATOM 658 N N . TYR A 1 92 ? -21.818 0.359 28.665 1.00 87.12 92 TYR A N 1
ATOM 659 C CA . TYR A 1 92 ? -21.325 1.027 27.466 1.00 87.12 92 TYR A CA 1
ATOM 660 C C . TYR A 1 92 ? -21.540 2.535 27.553 1.00 87.12 92 TYR A C 1
ATOM 662 O O . TYR A 1 92 ? -22.671 3.013 27.473 1.00 87.12 92 TYR A O 1
ATOM 670 N N . GLU A 1 93 ? -20.443 3.281 27.596 1.00 80.19 93 GLU A N 1
ATOM 671 C CA . GLU A 1 93 ? -20.456 4.721 27.375 1.00 80.19 93 GLU A CA 1
ATOM 672 C C . GLU A 1 93 ? -20.081 5.054 25.921 1.00 80.19 93 GLU A C 1
ATOM 674 O O . GLU A 1 93 ? -19.110 4.512 25.375 1.00 80.19 93 GLU A O 1
ATOM 679 N N . PRO A 1 94 ? -20.851 5.930 25.251 1.00 77.06 94 PRO A N 1
ATOM 680 C CA . PRO A 1 94 ? -20.531 6.369 23.902 1.00 77.06 94 PRO A CA 1
ATOM 681 C C . PRO A 1 94 ? -19.241 7.202 23.883 1.00 77.06 94 PRO A C 1
ATOM 683 O O . PRO A 1 94 ? -19.011 8.035 24.759 1.00 77.06 94 PRO A O 1
ATOM 686 N N . ASP A 1 95 ? -18.418 7.011 22.843 1.00 72.94 95 ASP A N 1
ATOM 687 C CA . ASP A 1 95 ? -17.206 7.811 22.616 1.00 72.94 95 ASP A CA 1
ATOM 688 C C . ASP A 1 95 ? -17.580 9.307 22.524 1.00 72.94 95 ASP A C 1
ATOM 690 O O . ASP A 1 95 ? -18.238 9.747 21.576 1.00 72.94 95 ASP A O 1
ATOM 694 N N . GLN A 1 96 ? -17.153 10.105 23.507 1.00 61.84 96 GLN A N 1
ATOM 695 C CA . GLN A 1 96 ? -17.300 11.562 23.500 1.00 61.84 96 GLN A CA 1
ATOM 696 C C . GLN A 1 96 ? -16.444 12.143 22.362 1.00 61.84 96 GLN A C 1
ATOM 698 O O . GLN A 1 96 ? -15.226 11.948 22.329 1.00 61.84 96 GLN A O 1
ATOM 703 N N . LYS A 1 97 ? -17.055 12.871 21.415 1.00 55.94 97 LYS A N 1
ATOM 704 C CA . LYS A 1 97 ? -16.317 13.540 20.330 1.00 55.94 97 LYS A CA 1
ATOM 705 C C . LYS A 1 97 ? -15.365 14.584 20.928 1.00 55.94 97 LYS A C 1
ATOM 707 O O . LYS A 1 97 ? -15.788 15.685 21.272 1.00 55.94 97 LYS A O 1
ATOM 712 N N . LYS A 1 98 ? -14.069 14.270 21.012 1.00 50.81 98 LYS A N 1
ATOM 713 C CA . LYS A 1 98 ? -13.019 15.245 21.341 1.00 50.81 98 LYS A CA 1
ATOM 714 C C . LYS A 1 98 ? -12.870 16.233 20.180 1.00 50.81 98 LYS A C 1
ATOM 716 O O . LYS A 1 98 ? -12.132 15.993 19.229 1.00 50.81 98 LYS A O 1
ATOM 721 N N . GLY A 1 99 ? -13.622 17.328 20.222 1.00 53.38 99 GLY A N 1
ATOM 722 C CA . GLY A 1 99 ? -13.593 18.344 19.175 1.00 53.38 99 GLY A CA 1
ATOM 723 C C . GLY A 1 99 ? -14.174 19.673 19.634 1.00 53.38 99 GLY A C 1
ATOM 724 O O . GLY A 1 99 ? -15.242 20.062 19.179 1.00 53.38 99 GLY A O 1
ATOM 725 N N . GLY A 1 100 ? -13.473 20.381 20.522 1.00 58.69 100 GLY A N 1
ATOM 726 C CA . GLY A 1 100 ? -13.719 21.810 20.746 1.00 58.69 100 GLY A CA 1
ATOM 727 C C . GLY A 1 100 ? -13.508 22.644 19.470 1.00 58.69 100 GLY A C 1
ATOM 728 O O . GLY A 1 100 ? -12.863 22.190 18.523 1.00 58.69 100 GLY A O 1
ATOM 729 N N . ILE A 1 101 ? -14.017 23.883 19.445 1.00 64.75 101 ILE A N 1
ATOM 730 C CA . ILE A 1 101 ? -14.014 24.768 18.258 1.00 64.75 101 ILE A CA 1
ATOM 731 C C . ILE A 1 101 ? -12.617 24.964 17.638 1.00 64.75 101 ILE A C 1
ATOM 733 O O . ILE A 1 101 ? -12.476 25.058 16.423 1.00 64.75 101 ILE A O 1
ATOM 737 N N . VAL A 1 102 ? -11.562 24.910 18.456 1.00 55.34 102 VAL A N 1
ATOM 738 C CA . VAL A 1 102 ? -10.157 25.005 18.025 1.00 55.34 102 VAL A CA 1
ATOM 739 C C . VAL A 1 102 ? -9.770 23.857 17.084 1.00 55.34 102 VAL A C 1
ATOM 741 O O . VAL A 1 102 ? -9.104 24.078 16.074 1.00 55.34 102 VAL A O 1
ATOM 744 N N . HIS A 1 103 ? -10.273 22.643 17.334 1.00 54.66 103 HIS A N 1
ATOM 745 C CA . HIS A 1 103 ? -10.070 21.489 16.453 1.00 54.66 103 HIS A CA 1
ATOM 746 C C . HIS A 1 103 ? -10.847 21.604 15.144 1.00 54.66 103 HIS A C 1
ATOM 748 O O . HIS A 1 103 ? -10.641 20.772 14.259 1.00 54.66 103 HIS A O 1
ATOM 754 N N . VAL A 1 104 ? -11.744 22.590 15.015 1.00 58.25 104 VAL A N 1
ATOM 755 C CA . VAL A 1 104 ? -12.496 22.859 13.790 1.00 58.25 104 VAL A CA 1
ATOM 756 C C . VAL A 1 104 ? -11.772 23.845 12.867 1.00 58.25 104 VAL A C 1
ATOM 758 O O . VAL A 1 104 ? -11.908 23.757 11.645 1.00 58.25 104 VAL A O 1
ATOM 761 N N . LEU A 1 105 ? -10.970 24.741 13.444 1.00 57.88 105 LEU A N 1
ATOM 762 C CA . LEU A 1 105 ? -10.481 25.941 12.767 1.00 57.88 105 LEU A CA 1
ATOM 763 C C . LEU A 1 105 ? -9.116 25.778 12.080 1.00 57.88 105 LEU A C 1
ATOM 765 O O . LEU A 1 105 ? -8.908 26.407 11.048 1.00 57.88 105 LEU A O 1
ATOM 769 N N . THR A 1 106 ? -8.199 24.934 12.573 1.00 58.94 106 THR A N 1
ATOM 770 C CA . THR A 1 106 ? -6.829 24.870 12.016 1.00 58.94 106 THR A CA 1
ATOM 771 C C . THR A 1 106 ? -6.449 23.487 11.478 1.00 58.94 106 THR A C 1
ATOM 773 O O . THR A 1 106 ? -6.552 22.467 12.158 1.00 58.94 106 THR A O 1
ATOM 776 N N . SER A 1 107 ? -5.998 23.437 10.220 1.00 58.72 107 SER A N 1
ATOM 777 C CA . SER A 1 107 ? -5.570 22.213 9.517 1.00 58.72 107 SER A CA 1
ATOM 778 C C . SER A 1 107 ? -4.294 21.582 10.105 1.00 58.72 107 SER A C 1
ATOM 780 O O . SER A 1 107 ? -4.153 20.362 10.081 1.00 58.72 107 SER A O 1
ATOM 782 N N . GLN A 1 108 ? -3.397 22.375 10.701 1.00 58.44 108 GLN A N 1
ATOM 783 C CA . GLN A 1 108 ? -2.155 21.879 11.319 1.00 58.44 108 GLN A CA 1
ATOM 784 C C . GLN A 1 108 ? -2.372 21.192 12.673 1.00 58.44 108 GLN A C 1
ATOM 786 O O . GLN A 1 108 ? -1.911 20.067 12.860 1.00 58.44 108 GLN A O 1
ATOM 791 N N . ALA A 1 109 ? -3.141 21.795 13.592 1.00 59.59 109 ALA A N 1
ATOM 792 C CA . ALA A 1 109 ? -3.528 21.127 14.846 1.00 59.59 109 ALA A CA 1
ATOM 793 C C . ALA A 1 109 ? -4.364 19.863 14.577 1.00 59.59 109 ALA A C 1
ATOM 795 O O . ALA A 1 109 ? -4.511 18.990 15.432 1.00 59.59 109 ALA A O 1
ATOM 796 N N . ARG A 1 110 ? -4.922 19.771 13.362 1.00 58.66 110 ARG A N 1
ATOM 797 C CA . ARG A 1 110 ? -5.678 18.636 12.866 1.00 58.66 110 ARG A CA 1
ATOM 798 C C . ARG A 1 110 ? -4.826 17.442 12.428 1.00 58.66 110 ARG A C 1
ATOM 800 O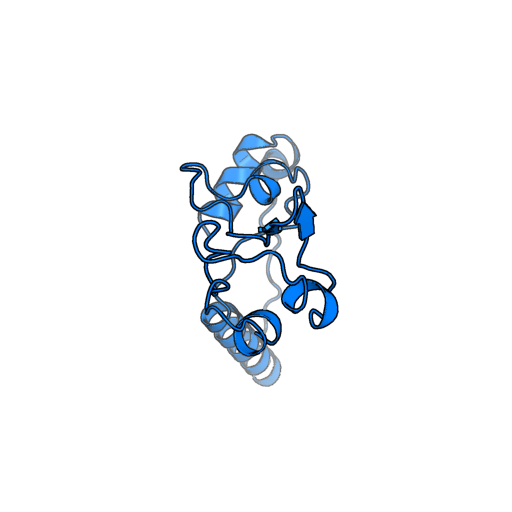 O . ARG A 1 110 ? -5.183 16.324 12.784 1.00 58.66 110 ARG A O 1
ATOM 807 N N . ALA A 1 111 ? -3.730 17.664 11.714 1.00 54.97 111 ALA A N 1
ATOM 808 C CA . ALA A 1 111 ? -2.870 16.585 11.227 1.00 54.97 111 ALA A CA 1
ATOM 809 C C . ALA A 1 111 ? -2.066 15.899 12.349 1.00 54.97 111 ALA A C 1
ATOM 811 O O . ALA A 1 111 ? -1.931 14.680 12.342 1.00 54.97 111 ALA A O 1
ATOM 812 N N . ARG A 1 112 ? -1.591 16.664 13.344 1.00 55.19 112 ARG A N 1
ATOM 813 C CA . ARG A 1 112 ? -0.716 16.155 14.416 1.00 55.19 112 ARG A CA 1
ATOM 814 C C . ARG A 1 112 ? -1.360 15.051 15.270 1.00 55.19 112 ARG A C 1
ATOM 816 O O . ARG A 1 112 ? -0.716 14.055 15.54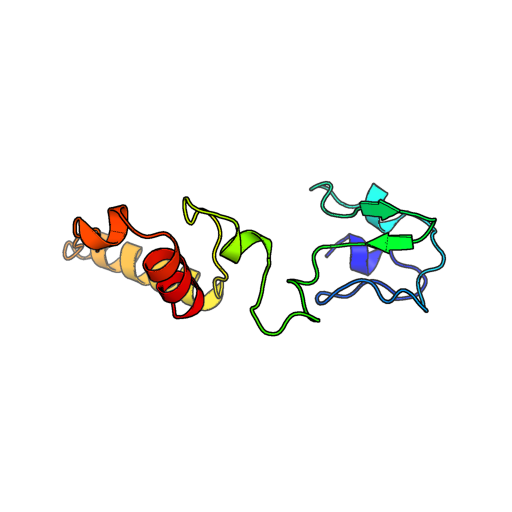5 1.00 55.19 112 ARG A O 1
ATOM 823 N N . LEU A 1 113 ? -2.649 15.175 15.591 1.00 58.81 113 LEU A N 1
ATOM 824 C CA . LEU A 1 113 ? -3.370 14.189 16.411 1.00 58.81 113 LEU A CA 1
ATOM 825 C C . LEU A 1 113 ? -3.582 12.832 15.721 1.00 58.81 113 LEU A C 1
ATOM 827 O O . LEU A 1 113 ? -3.710 11.835 16.408 1.00 58.81 113 LEU A O 1
ATOM 831 N N . VAL A 1 114 ? -3.649 12.793 14.386 1.00 56.44 114 VAL A N 1
ATOM 832 C CA . VAL A 1 114 ? -3.911 11.551 13.627 1.00 56.44 114 VAL A CA 1
ATOM 833 C C . VAL A 1 114 ? -2.641 10.727 13.427 1.00 56.44 114 VAL A C 1
ATOM 835 O O . VAL A 1 114 ? -2.711 9.517 13.262 1.00 56.44 114 VAL A O 1
ATOM 838 N N . LEU A 1 115 ? -1.484 11.391 13.411 1.00 52.72 115 LEU A N 1
ATOM 839 C CA . LEU A 1 115 ? -0.182 10.728 13.346 1.00 52.72 115 LEU A CA 1
ATOM 840 C C . LEU A 1 115 ? 0.298 10.262 14.731 1.00 52.72 115 LEU A C 1
ATOM 842 O O . LEU A 1 115 ? 1.165 9.401 14.805 1.00 52.72 115 LEU A O 1
ATOM 846 N N . GLU A 1 116 ? -0.250 10.833 15.809 1.00 51.44 116 GLU A N 1
ATOM 847 C CA . GLU A 1 116 ? 0.107 10.535 17.204 1.00 51.44 116 GLU A CA 1
ATOM 848 C C . GLU A 1 116 ? -0.861 9.530 17.894 1.00 51.44 116 GLU A C 1
ATOM 850 O O . GLU A 1 116 ? -0.651 9.220 19.067 1.00 51.44 116 GLU A O 1
ATOM 855 N N . GLU A 1 117 ? -1.900 9.021 17.205 1.00 49.34 117 GLU A N 1
ATOM 856 C CA . GLU A 1 117 ? -2.884 8.029 17.719 1.00 49.34 117 GLU A CA 1
ATOM 857 C C . GLU A 1 117 ? -2.577 6.566 17.345 1.00 49.34 117 GLU A C 1
ATOM 859 O O . GLU A 1 117 ? -2.150 6.299 16.200 1.00 49.34 117 GLU A O 1
#

Foldseek 3Di:
DQLQVPDPQSQDDPQKGNQVSFQLPCVSCVRDPVSQWDADPSGIIGDNQPPVDPVTRPCCLPPLVNPDADDDPVVVVVVVVVQVVCVVVVNHDDDDPPDDVVCVPDSVVVSVVRHVD